Protein AF-A0AAE7B7N8-F1 (afdb_monomer_lite)

pLDDT: mean 93.64, std 5.8, range [55.12, 97.62]

Foldseek 3Di:
DDVLLVVLVVCQVQQFFKWWDAPNDTDGRWGFPDQDPQRWTQTPVGIGRNVRTHPIDTDPDHD

Radius of gyration: 10.27 Å; chains: 1; bounding box: 24×25×18 Å

Structure (mmCIF, N/CA/C/O backbone):
data_AF-A0AAE7B7N8-F1
#
_entry.id   AF-A0AAE7B7N8-F1
#
loop_
_atom_site.group_PDB
_atom_site.id
_atom_site.type_symbol
_atom_site.label_atom_id
_atom_site.label_alt_id
_atom_site.label_comp_id
_atom_site.label_asym_id
_atom_site.label_entity_id
_atom_site.label_seq_id
_atom_site.pdbx_PDB_ins_code
_atom_site.Cartn_x
_atom_site.Cartn_y
_atom_site.Cartn_z
_atom_site.occupancy
_atom_site.B_iso_or_equiv
_atom_site.auth_seq_id
_atom_site.auth_comp_id
_atom_site.auth_asym_id
_atom_site.auth_atom_id
_atom_site.pdbx_PDB_model_num
ATOM 1 N N . MET A 1 1 ? 15.452 2.280 9.333 1.00 55.12 1 MET A N 1
ATOM 2 C CA . MET A 1 1 ? 14.460 1.664 8.420 1.00 55.12 1 MET A CA 1
ATOM 3 C C . MET A 1 1 ? 13.096 1.768 9.085 1.00 55.12 1 MET A C 1
ATOM 5 O O . MET A 1 1 ? 12.934 1.200 10.157 1.00 55.12 1 MET A O 1
ATOM 9 N N . ASN A 1 2 ? 12.168 2.550 8.527 1.00 82.00 2 ASN A N 1
ATOM 10 C CA . ASN A 1 2 ? 10.843 2.743 9.126 1.00 82.00 2 ASN A CA 1
ATOM 11 C C . ASN A 1 2 ? 10.016 1.448 8.975 1.00 82.00 2 ASN A C 1
ATOM 13 O O . ASN A 1 2 ? 9.982 0.860 7.895 1.00 82.00 2 ASN A O 1
ATOM 17 N N . ILE A 1 3 ? 9.406 0.955 10.053 1.00 85.88 3 ILE A N 1
ATOM 18 C CA . ILE A 1 3 ? 8.690 -0.328 10.048 1.00 85.88 3 ILE A CA 1
ATOM 19 C C . ILE A 1 3 ? 7.429 -0.272 9.173 1.00 85.88 3 ILE A C 1
ATOM 21 O O . ILE A 1 3 ? 7.146 -1.221 8.444 1.00 85.88 3 ILE A O 1
ATOM 25 N N . GLU A 1 4 ? 6.740 0.873 9.153 1.00 87.06 4 GLU A N 1
ATOM 26 C CA . GLU A 1 4 ? 5.563 1.118 8.308 1.00 87.06 4 GLU A CA 1
ATOM 27 C C . GLU A 1 4 ? 5.900 0.990 6.820 1.00 87.06 4 GLU A C 1
ATOM 29 O O . GLU A 1 4 ? 5.122 0.446 6.039 1.00 87.06 4 GLU A O 1
ATOM 34 N N . TYR A 1 5 ? 7.107 1.405 6.436 1.00 90.94 5 TYR A N 1
ATOM 35 C CA . TYR A 1 5 ? 7.589 1.296 5.065 1.00 90.94 5 TYR A CA 1
ATOM 36 C C . TYR A 1 5 ? 7.717 -0.170 4.635 1.00 90.94 5 TYR A C 1
ATOM 38 O O . TYR A 1 5 ? 7.288 -0.541 3.543 1.00 90.94 5 TYR A O 1
ATOM 46 N N . LYS A 1 6 ? 8.229 -1.036 5.525 1.00 91.44 6 LYS A N 1
ATOM 47 C CA . LYS A 1 6 ? 8.293 -2.483 5.264 1.00 91.44 6 LYS A CA 1
ATOM 48 C C . LYS A 1 6 ? 6.905 -3.097 5.137 1.00 91.44 6 LYS A C 1
ATOM 50 O O . LYS A 1 6 ? 6.694 -3.942 4.272 1.00 91.44 6 LYS A O 1
ATOM 55 N N . PHE A 1 7 ? 5.967 -2.685 5.991 1.00 92.50 7 PHE A N 1
ATOM 56 C CA . PHE A 1 7 ? 4.587 -3.157 5.91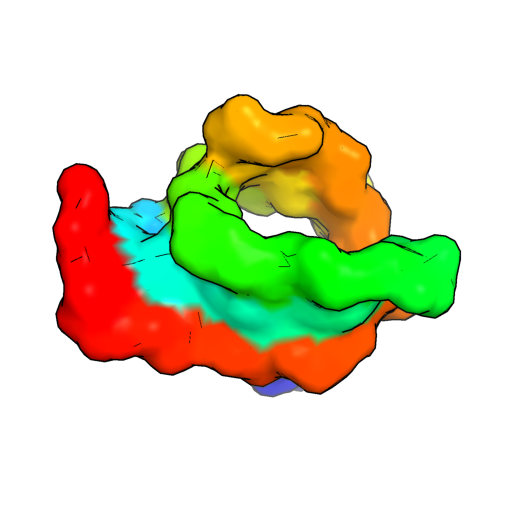2 1.00 92.50 7 PHE A CA 1
ATOM 57 C C . PHE A 1 7 ? 3.939 -2.769 4.587 1.00 92.50 7 PHE A C 1
ATOM 59 O O . PHE A 1 7 ? 3.292 -3.611 3.971 1.00 92.50 7 PHE A O 1
ATOM 66 N N . LEU A 1 8 ? 4.166 -1.544 4.112 1.00 93.94 8 LEU A N 1
ATOM 67 C CA . LEU A 1 8 ? 3.650 -1.097 2.824 1.00 93.94 8 LEU A CA 1
ATOM 68 C C . LEU A 1 8 ? 4.254 -1.883 1.655 1.00 93.94 8 LEU A C 1
ATOM 70 O O . LEU A 1 8 ? 3.516 -2.360 0.797 1.00 93.94 8 LEU A O 1
ATOM 74 N N . GLN A 1 9 ? 5.575 -2.083 1.645 1.00 93.88 9 GLN A N 1
ATOM 75 C CA . GLN A 1 9 ? 6.234 -2.917 0.635 1.00 93.88 9 GLN A CA 1
ATOM 76 C C . GLN A 1 9 ? 5.678 -4.344 0.628 1.00 93.88 9 GLN A C 1
ATOM 78 O O . GLN A 1 9 ? 5.357 -4.881 -0.431 1.00 93.88 9 GLN A O 1
ATOM 83 N N . LYS A 1 10 ? 5.503 -4.946 1.810 1.00 94.94 10 LYS A N 1
ATOM 84 C CA . LYS A 1 10 ? 4.913 -6.280 1.930 1.00 94.94 10 LYS A CA 1
ATOM 85 C C . LYS A 1 10 ? 3.456 -6.309 1.468 1.00 94.94 10 LYS A C 1
ATOM 87 O O . LYS A 1 10 ? 3.064 -7.264 0.812 1.00 94.94 10 LYS A O 1
ATOM 92 N N . ALA A 1 11 ? 2.671 -5.269 1.749 1.00 95.69 11 ALA A N 1
ATOM 93 C CA . ALA A 1 11 ? 1.294 -5.160 1.274 1.00 95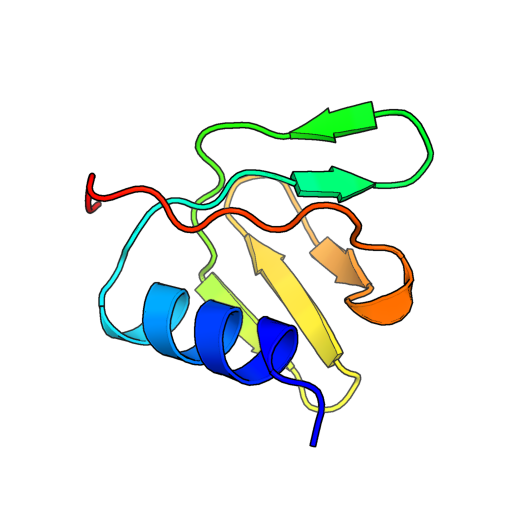.69 11 ALA A CA 1
ATOM 94 C C . ALA A 1 11 ? 1.205 -5.110 -0.258 1.00 95.69 11 ALA A C 1
ATOM 96 O O . ALA A 1 11 ? 0.325 -5.754 -0.816 1.00 95.69 11 ALA A O 1
ATOM 97 N N . ILE A 1 12 ? 2.136 -4.421 -0.930 1.00 95.88 12 ILE A N 1
ATOM 98 C CA . ILE A 1 12 ? 2.228 -4.401 -2.400 1.00 95.88 12 ILE A CA 1
ATOM 99 C C . ILE A 1 12 ? 2.523 -5.807 -2.938 1.00 95.88 12 ILE A C 1
ATOM 101 O O . ILE A 1 12 ? 1.824 -6.287 -3.827 1.00 95.88 12 ILE A O 1
ATOM 105 N N . VAL A 1 13 ? 3.532 -6.485 -2.378 1.00 96.19 13 VAL A N 1
ATOM 106 C CA . VAL A 1 13 ? 3.939 -7.836 -2.811 1.00 96.19 13 VAL A CA 1
ATOM 107 C C . VAL A 1 13 ? 2.820 -8.856 -2.597 1.00 96.19 13 VAL A C 1
ATOM 109 O O . VAL A 1 13 ? 2.498 -9.629 -3.496 1.00 96.19 13 VAL A O 1
ATOM 112 N N . ASP A 1 14 ? 2.199 -8.830 -1.420 1.00 96.38 14 ASP A N 1
ATOM 113 C CA . ASP A 1 14 ? 1.137 -9.759 -1.032 1.00 96.38 14 ASP A CA 1
ATOM 114 C C . ASP A 1 14 ? -0.238 -9.364 -1.622 1.00 96.38 14 ASP A C 1
ATOM 116 O O . ASP A 1 14 ? -1.220 -10.079 -1.407 1.00 96.38 14 ASP A O 1
ATOM 120 N N . LYS A 1 15 ? -0.314 -8.235 -2.349 1.00 96.50 15 LYS A N 1
ATOM 121 C CA . LYS A 1 15 ? -1.536 -7.634 -2.917 1.00 96.50 15 LYS A CA 1
ATOM 122 C C . LYS A 1 15 ? -2.644 -7.401 -1.890 1.00 96.50 15 LYS A C 1
ATOM 124 O O . LYS A 1 15 ? -3.816 -7.657 -2.150 1.00 96.50 15 LYS A O 1
ATOM 129 N N . ASN A 1 16 ? -2.275 -6.933 -0.703 1.00 97.62 16 ASN A N 1
ATOM 130 C CA . ASN A 1 16 ? -3.229 -6.561 0.336 1.00 97.62 16 ASN A CA 1
ATOM 131 C C . ASN A 1 16 ? -3.680 -5.112 0.157 1.00 97.62 16 ASN A C 1
ATOM 133 O O . ASN A 1 16 ? -2.867 -4.225 -0.122 1.00 97.62 16 ASN A O 1
ATOM 137 N N . TYR A 1 17 ? -4.960 -4.848 0.404 1.00 97.56 17 TYR A N 1
ATOM 138 C CA . TYR A 1 17 ? -5.438 -3.476 0.532 1.00 97.56 17 TYR A CA 1
ATOM 139 C C . TYR A 1 17 ? -4.795 -2.769 1.732 1.00 97.56 17 TYR A C 1
ATOM 141 O O . TYR A 1 17 ? -4.430 -3.394 2.730 1.00 97.56 17 TYR A O 1
ATOM 149 N N . VAL A 1 18 ? -4.710 -1.441 1.666 1.00 97.06 18 VAL A N 1
ATOM 150 C CA . VAL A 1 18 ? -4.244 -0.604 2.777 1.00 97.06 18 VAL A CA 1
ATOM 151 C C . VAL A 1 18 ? -5.219 0.527 3.085 1.00 97.06 18 VAL A C 1
ATOM 153 O O . VAL A 1 18 ? -5.963 1.007 2.227 1.00 97.06 18 VAL A O 1
ATOM 156 N N . CYS A 1 19 ? -5.195 0.965 4.337 1.00 96.94 19 CYS A N 1
ATOM 157 C CA . CYS A 1 19 ? -5.887 2.145 4.830 1.00 96.94 19 CYS A CA 1
ATOM 158 C C . CYS A 1 19 ? -4.867 3.090 5.448 1.00 96.94 19 CYS A C 1
ATOM 160 O O . CYS A 1 19 ? -3.941 2.647 6.123 1.00 96.94 19 CYS A O 1
ATOM 162 N N . PHE A 1 20 ? -5.048 4.387 5.249 1.00 96.94 20 PHE A N 1
ATOM 163 C CA . PHE A 1 20 ? -4.209 5.396 5.878 1.00 96.94 20 PHE A CA 1
ATOM 164 C C . PHE A 1 20 ? -4.882 6.764 5.868 1.00 96.94 20 PHE A C 1
ATOM 166 O O . PHE A 1 20 ? -5.871 6.999 5.177 1.00 96.94 20 PHE A O 1
ATOM 173 N N . SER A 1 21 ? -4.320 7.685 6.636 1.00 96.94 21 SER A N 1
ATOM 174 C CA . SER A 1 21 ? -4.644 9.106 6.573 1.00 96.94 21 SER A CA 1
ATOM 175 C C . SER A 1 21 ? -3.554 9.868 5.822 1.00 96.94 21 SER A C 1
ATOM 177 O O . SER A 1 21 ? -2.373 9.555 5.958 1.00 96.94 21 SER A O 1
ATOM 179 N N . TYR A 1 22 ? -3.954 10.849 5.019 1.00 96.38 22 TYR A N 1
ATOM 180 C CA . TYR A 1 22 ? -3.071 11.712 4.239 1.00 96.38 22 TYR A CA 1
ATOM 181 C C . TYR A 1 22 ? -3.691 13.110 4.182 1.00 96.38 22 TYR A C 1
ATOM 183 O O . TYR A 1 22 ? -4.844 13.247 3.775 1.00 96.38 22 TYR A O 1
ATOM 191 N N . GLU A 1 23 ? -2.953 14.125 4.644 1.00 92.94 23 GLU A N 1
ATOM 192 C CA . GLU A 1 23 ? -3.372 15.542 4.645 1.00 92.94 23 GLU A CA 1
ATOM 193 C C . GLU A 1 23 ? -4.819 15.759 5.143 1.00 92.94 23 GLU A C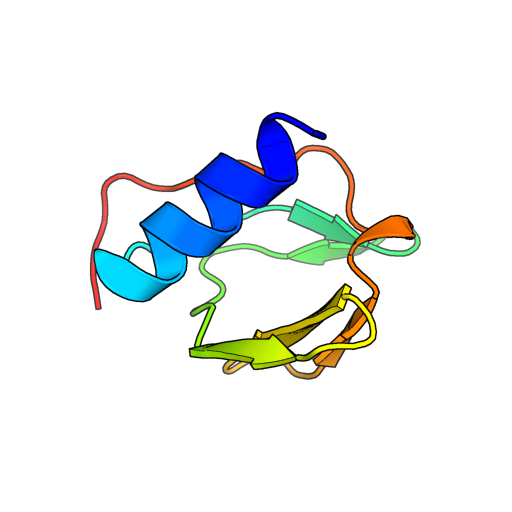 1
ATOM 195 O O . GLU A 1 23 ? -5.664 16.335 4.466 1.00 92.94 23 GLU A O 1
ATOM 200 N N . ASN A 1 24 ? -5.122 15.255 6.346 1.00 92.12 24 ASN A N 1
ATOM 201 C CA . ASN A 1 24 ? -6.442 15.317 7.003 1.00 92.12 24 ASN A CA 1
ATOM 202 C C . ASN A 1 24 ? -7.573 14.520 6.330 1.00 92.12 24 ASN A C 1
ATOM 204 O O . ASN A 1 24 ? -8.698 14.513 6.831 1.00 92.12 24 ASN A O 1
ATOM 208 N N . LYS A 1 25 ? -7.291 13.786 5.251 1.00 96.00 25 LYS A N 1
ATOM 209 C CA . LYS A 1 25 ? -8.250 12.892 4.601 1.00 96.00 25 LYS A CA 1
ATOM 210 C C . LYS A 1 25 ? -7.940 11.435 4.918 1.00 96.00 25 LYS A C 1
ATOM 212 O O . LYS A 1 25 ? -6.787 11.015 4.951 1.00 96.00 25 LYS A O 1
ATOM 217 N N . ASN A 1 26 ? -8.989 10.651 5.146 1.00 96.25 26 ASN A N 1
ATOM 218 C CA . ASN A 1 26 ? -8.875 9.213 5.367 1.00 96.25 26 ASN A CA 1
ATOM 219 C C . ASN A 1 26 ? -9.109 8.463 4.056 1.00 96.25 26 ASN A C 1
ATOM 221 O O . ASN A 1 26 ? -10.111 8.686 3.377 1.00 96.25 26 ASN A O 1
ATOM 225 N N . TYR A 1 27 ? -8.208 7.540 3.748 1.00 97.19 27 TYR A N 1
ATOM 226 C CA . TYR A 1 27 ? -8.268 6.653 2.599 1.00 97.19 27 TYR A CA 1
ATOM 227 C C . TYR A 1 27 ? -8.434 5.216 3.086 1.00 97.19 27 TYR A C 1
ATOM 229 O O . TYR A 1 27 ? -7.724 4.758 3.984 1.00 97.19 27 TYR A O 1
ATOM 237 N N . LYS A 1 28 ? -9.408 4.510 2.511 1.00 95.69 28 LYS A N 1
ATOM 238 C CA . LYS A 1 28 ? -9.740 3.124 2.852 1.00 95.69 28 LYS A CA 1
ATOM 239 C C . LYS A 1 28 ? -9.746 2.266 1.595 1.00 95.69 28 LYS A C 1
ATOM 241 O O . LYS A 1 28 ? -10.077 2.778 0.527 1.00 95.69 28 LYS A O 1
ATOM 246 N N . ASN A 1 29 ? -9.425 0.981 1.748 1.00 95.94 29 ASN A N 1
ATOM 247 C CA . ASN A 1 29 ? -9.393 -0.005 0.661 1.00 95.94 29 ASN A CA 1
ATOM 248 C C . ASN A 1 29 ? -8.578 0.484 -0.548 1.00 95.94 29 ASN A C 1
ATOM 250 O O . ASN A 1 29 ? -8.999 0.356 -1.696 1.00 95.94 29 ASN A O 1
ATOM 254 N N . VAL A 1 30 ? -7.424 1.095 -0.278 1.00 97.00 30 VAL A N 1
ATOM 255 C CA . VAL A 1 30 ? -6.491 1.550 -1.311 1.00 97.00 30 VAL A CA 1
ATOM 256 C C . VAL A 1 30 ? -5.699 0.348 -1.800 1.00 97.00 30 VAL A C 1
ATOM 258 O O . VAL A 1 30 ? -5.216 -0.431 -0.980 1.00 97.00 30 VAL A O 1
ATOM 261 N N . LYS A 1 31 ? -5.554 0.197 -3.116 1.00 97.56 31 LYS A N 1
ATOM 262 C CA . LYS A 1 31 ? -4.698 -0.812 -3.748 1.00 97.56 31 LYS A CA 1
ATOM 263 C C . LYS A 1 31 ? -3.300 -0.227 -3.915 1.00 97.56 31 LYS A C 1
ATOM 265 O O . LYS A 1 31 ? -3.100 0.559 -4.843 1.00 97.56 31 LYS A O 1
ATOM 270 N N . PRO A 1 32 ? -2.328 -0.545 -3.044 1.00 97.06 32 PRO A N 1
ATOM 271 C CA . PRO A 1 32 ? -0.973 -0.068 -3.241 1.00 97.06 32 PRO A CA 1
ATOM 272 C C . PRO A 1 32 ? -0.355 -0.850 -4.410 1.00 97.06 32 PRO A C 1
ATOM 274 O O . PRO A 1 32 ? -0.311 -2.078 -4.391 1.00 97.06 32 PRO A O 1
ATOM 277 N N . LEU A 1 33 ? 0.080 -0.145 -5.453 1.00 96.44 33 LEU A N 1
ATOM 278 C CA . LEU A 1 33 ? 0.584 -0.764 -6.685 1.00 96.44 33 LEU A CA 1
ATOM 279 C C . LEU A 1 33 ? 2.107 -0.786 -6.720 1.00 96.44 33 LEU A C 1
ATOM 281 O O . LEU A 1 33 ? 2.710 -1.786 -7.101 1.00 96.44 33 LEU A O 1
ATOM 285 N N . LYS A 1 34 ? 2.736 0.328 -6.343 1.00 95.38 34 LYS A N 1
ATOM 286 C CA . LYS A 1 34 ? 4.188 0.476 -6.405 1.00 95.38 34 LYS A CA 1
ATOM 287 C C . LYS A 1 34 ? 4.668 1.527 -5.417 1.00 95.38 34 LYS A C 1
ATOM 289 O O . LYS A 1 34 ? 3.960 2.496 -5.149 1.00 95.38 34 LYS A O 1
ATOM 294 N N . LEU A 1 35 ? 5.886 1.333 -4.922 1.00 93.06 35 LEU A N 1
ATOM 295 C CA . LEU A 1 35 ? 6.645 2.368 -4.240 1.00 93.06 35 LEU A CA 1
ATOM 296 C C . LEU A 1 35 ? 7.838 2.779 -5.103 1.00 93.06 35 LEU A C 1
ATOM 298 O O . LEU A 1 35 ? 8.636 1.924 -5.489 1.00 93.06 35 LEU A O 1
ATOM 302 N N . ASP A 1 36 ? 7.945 4.065 -5.414 1.00 90.19 36 ASP A N 1
ATOM 303 C CA . ASP A 1 36 ? 9.050 4.601 -6.209 1.00 90.19 36 ASP A CA 1
ATOM 304 C C . ASP A 1 36 ? 10.244 5.009 -5.331 1.00 90.19 36 ASP A C 1
ATOM 306 O O . ASP A 1 36 ? 10.127 5.129 -4.109 1.00 90.19 36 ASP A O 1
ATOM 310 N N . SER A 1 37 ? 11.401 5.247 -5.960 1.00 86.56 37 SER A N 1
ATOM 311 C CA . SER A 1 37 ? 12.663 5.599 -5.283 1.00 86.56 37 SER A CA 1
ATOM 312 C C . SER A 1 37 ? 12.588 6.892 -4.460 1.00 86.56 37 SER A C 1
ATOM 314 O O . SER A 1 37 ? 13.368 7.072 -3.533 1.00 86.56 37 SER A O 1
ATOM 316 N N . GLU A 1 38 ? 11.629 7.771 -4.764 1.00 89.25 38 GLU A N 1
ATOM 317 C CA . GLU A 1 38 ? 11.323 8.988 -3.995 1.00 89.25 38 GLU A CA 1
ATOM 318 C C . GLU A 1 38 ? 10.347 8.737 -2.825 1.00 89.25 38 GLU A C 1
ATOM 320 O O . GLU A 1 38 ? 9.758 9.672 -2.292 1.00 89.25 38 GLU A O 1
ATOM 325 N N . ASN A 1 39 ? 10.110 7.479 -2.434 1.00 89.94 39 ASN A N 1
ATOM 326 C CA . ASN A 1 39 ? 9.134 7.093 -1.404 1.00 89.94 39 ASN A CA 1
ATOM 327 C C . ASN A 1 39 ? 7.702 7.569 -1.708 1.00 89.94 39 ASN A C 1
ATOM 329 O O . ASN A 1 39 ? 6.925 7.882 -0.805 1.00 89.94 39 ASN A O 1
ATOM 333 N N . ARG A 1 40 ? 7.330 7.602 -2.990 1.00 94.62 40 ARG A N 1
ATOM 334 C CA . ARG A 1 40 ? 5.953 7.858 -3.423 1.00 94.62 40 ARG A CA 1
ATOM 335 C C . ARG A 1 40 ? 5.221 6.536 -3.628 1.00 94.62 40 ARG A C 1
ATOM 337 O O . ARG A 1 40 ? 5.708 5.649 -4.324 1.00 94.62 40 ARG A O 1
ATOM 344 N N . LEU A 1 41 ? 4.062 6.405 -2.993 1.00 95.88 41 LEU A N 1
ATOM 345 C CA . LEU A 1 41 ? 3.127 5.304 -3.161 1.00 95.88 41 LEU A CA 1
ATOM 346 C C . LEU A 1 41 ? 2.198 5.609 -4.334 1.00 95.88 41 LEU A C 1
ATOM 348 O O . LEU A 1 41 ? 1.359 6.502 -4.243 1.00 95.88 41 LEU A O 1
ATOM 352 N N . THR A 1 42 ? 2.294 4.816 -5.393 1.00 96.62 42 THR A N 1
ATOM 353 C CA . THR A 1 42 ? 1.312 4.803 -6.478 1.00 96.62 42 THR A CA 1
ATOM 354 C C . THR A 1 42 ? 0.219 3.784 -6.162 1.00 96.62 42 THR A C 1
ATOM 356 O O . THR A 1 42 ? 0.508 2.652 -5.763 1.00 96.62 42 THR A O 1
ATOM 359 N N . SER A 1 43 ? -1.043 4.175 -6.332 1.00 96.56 43 SER A N 1
ATOM 360 C CA . SER A 1 43 ? -2.218 3.357 -6.018 1.00 96.56 43 SER A CA 1
ATOM 361 C C . SER A 1 43 ? -3.365 3.564 -7.011 1.00 96.56 43 SER A C 1
ATOM 363 O O . SER A 1 43 ? -3.324 4.479 -7.832 1.00 96.56 43 SER A O 1
ATOM 365 N N . ASP A 1 44 ? -4.436 2.775 -6.888 1.00 96.38 44 ASP A N 1
ATOM 366 C CA . ASP A 1 44 ?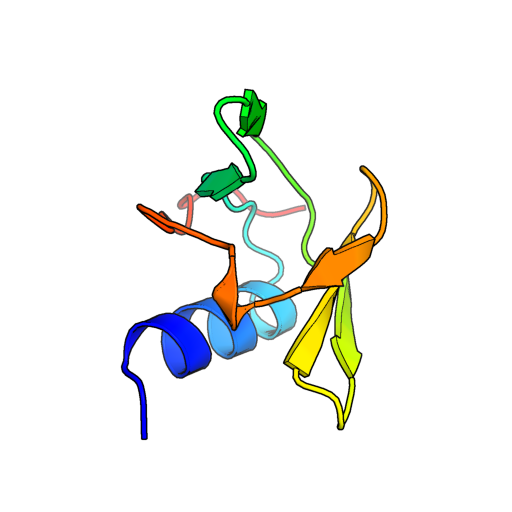 -5.682 2.974 -7.648 1.00 96.38 44 ASP A CA 1
ATOM 367 C C . ASP A 1 44 ? -6.402 4.300 -7.332 1.00 96.38 44 ASP A C 1
ATOM 369 O O . ASP A 1 44 ? -7.266 4.732 -8.092 1.00 96.38 44 ASP A O 1
ATOM 373 N N . LYS A 1 45 ? -6.076 4.940 -6.202 1.00 94.75 45 LYS A N 1
ATOM 374 C CA . LYS A 1 45 ? -6.668 6.213 -5.762 1.00 94.75 45 LYS A CA 1
ATOM 375 C C . LYS A 1 45 ? -5.795 7.432 -6.063 1.00 94.75 45 LYS A C 1
ATOM 377 O O . LYS A 1 45 ? -6.216 8.546 -5.763 1.00 94.75 45 LYS A O 1
ATOM 382 N N . GLY A 1 46 ? -4.608 7.2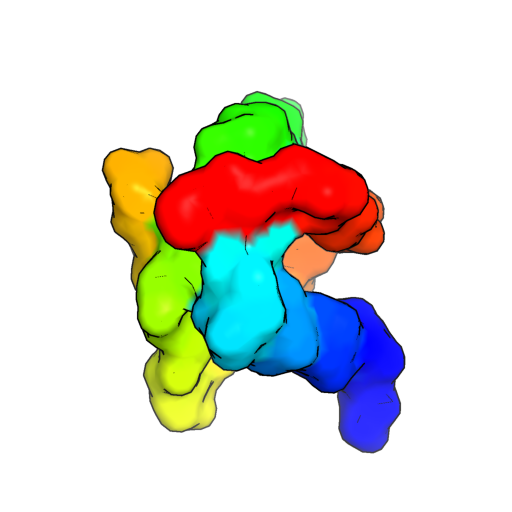33 -6.635 1.00 94.88 46 GLY A N 1
ATOM 383 C CA . GLY A 1 46 ? -3.648 8.294 -6.934 1.00 94.88 46 GLY A CA 1
ATOM 384 C C . GLY A 1 46 ? -2.257 8.026 -6.367 1.00 94.88 46 GLY A C 1
ATOM 385 O O . GLY A 1 46 ? -1.920 6.893 -6.005 1.00 94.88 46 GLY A O 1
ATOM 386 N N . VAL A 1 47 ? -1.453 9.086 -6.304 1.00 96.12 47 VAL A N 1
ATOM 387 C CA . VAL A 1 47 ? -0.065 9.062 -5.828 1.00 96.12 47 VAL A CA 1
ATOM 388 C C . VAL A 1 47 ? 0.031 9.784 -4.487 1.00 96.12 47 VAL A C 1
ATOM 390 O O . VAL A 1 47 ? -0.502 10.880 -4.334 1.00 96.12 47 VAL A O 1
ATOM 393 N N . PHE A 1 48 ? 0.721 9.173 -3.526 1.00 96.00 48 PHE A N 1
ATOM 394 C CA . PHE A 1 48 ? 0.855 9.670 -2.159 1.00 96.00 48 PHE A CA 1
ATOM 395 C C . PHE A 1 48 ? 2.318 9.677 -1.720 1.00 96.00 48 PHE A C 1
ATOM 397 O O . PHE A 1 48 ? 3.024 8.684 -1.861 1.00 96.00 48 PHE A O 1
ATOM 404 N N . GLU A 1 49 ? 2.779 10.774 -1.134 1.00 95.12 49 GLU A N 1
ATOM 405 C CA . GLU A 1 49 ? 4.102 10.839 -0.501 1.00 95.12 49 GLU A CA 1
ATOM 406 C C . GLU A 1 49 ? 4.087 10.070 0.825 1.00 95.12 49 GLU A C 1
ATOM 408 O O . GLU A 1 49 ? 3.309 10.402 1.722 1.00 95.12 49 GLU A O 1
ATOM 413 N N . PHE A 1 50 ? 4.942 9.052 0.970 1.00 92.75 50 PHE A N 1
ATOM 414 C CA . PHE A 1 50 ? 4.948 8.182 2.149 1.00 92.75 50 PHE A CA 1
ATOM 415 C C . PHE A 1 50 ? 5.177 8.951 3.456 1.00 92.75 50 PHE A C 1
ATOM 417 O O . PHE A 1 50 ? 4.578 8.621 4.472 1.00 92.75 50 PHE A O 1
ATOM 424 N N . GLU A 1 51 ? 5.974 10.019 3.435 1.00 92.19 51 GLU A N 1
ATOM 425 C CA . GLU A 1 51 ? 6.252 10.843 4.622 1.00 92.19 51 GLU A CA 1
ATOM 426 C C . GLU A 1 51 ? 5.012 11.560 5.180 1.00 92.19 51 GLU A C 1
ATOM 428 O O . GLU A 1 51 ? 4.955 11.894 6.364 1.00 92.19 51 GLU A O 1
ATOM 433 N N . LYS A 1 52 ? 3.993 11.777 4.342 1.00 94.50 52 LYS A N 1
ATOM 434 C CA . LYS A 1 52 ? 2.718 12.390 4.737 1.00 94.50 52 LYS A CA 1
ATOM 435 C C . LYS A 1 52 ? 1.650 11.358 5.106 1.00 94.50 52 LYS A C 1
ATOM 437 O O . LYS A 1 52 ? 0.604 11.732 5.642 1.00 94.50 52 LYS A O 1
ATOM 442 N N . ILE A 1 53 ? 1.897 10.076 4.831 1.00 94.56 53 ILE A N 1
ATOM 443 C CA . ILE A 1 53 ? 1.017 8.977 5.225 1.00 94.56 53 ILE A CA 1
ATOM 444 C C . ILE A 1 53 ? 1.108 8.802 6.739 1.00 94.56 53 ILE A C 1
ATOM 446 O O . ILE A 1 53 ? 2.186 8.712 7.319 1.00 94.56 53 ILE A O 1
ATOM 450 N N . ARG A 1 54 ? -0.049 8.733 7.396 1.00 94.00 54 ARG A N 1
ATOM 451 C CA . ARG A 1 54 ? -0.157 8.469 8.832 1.00 94.00 54 ARG A CA 1
ATOM 452 C C . ARG A 1 54 ? -1.161 7.365 9.099 1.00 94.00 54 ARG A C 1
ATOM 454 O O . ARG A 1 54 ? -2.159 7.252 8.385 1.00 94.00 54 ARG A O 1
ATOM 461 N N . LYS A 1 55 ? -0.952 6.622 10.189 1.00 94.19 55 LYS A N 1
ATOM 462 C CA . LYS A 1 55 ? -1.845 5.537 10.633 1.00 94.19 55 LYS A CA 1
ATOM 463 C C . LYS A 1 55 ? -2.039 4.480 9.535 1.00 94.19 55 LYS A C 1
ATOM 465 O O . LYS A 1 55 ? -3.175 4.133 9.214 1.00 94.19 55 LYS A O 1
ATOM 470 N N . LEU A 1 56 ? -0.942 4.018 8.928 1.00 95.44 56 LEU A N 1
ATOM 471 C CA . LEU A 1 56 ? -1.000 2.977 7.906 1.00 95.44 56 LEU A CA 1
ATOM 472 C C . LEU A 1 56 ? -1.475 1.657 8.527 1.00 95.44 56 LEU A C 1
ATOM 474 O O . LEU A 1 56 ? -0.905 1.167 9.499 1.00 95.44 56 LEU A O 1
ATOM 478 N N . VAL A 1 57 ? -2.498 1.058 7.928 1.00 96.06 57 VAL A N 1
ATOM 479 C CA . VAL A 1 57 ? -3.032 -0.251 8.302 1.00 96.06 57 VAL A CA 1
ATOM 480 C C . VAL A 1 57 ? -3.101 -1.116 7.052 1.00 96.06 57 VAL A C 1
ATOM 482 O O . VAL A 1 57 ? -3.743 -0.745 6.071 1.00 96.06 57 VAL A O 1
ATOM 485 N N . VAL A 1 58 ? -2.458 -2.281 7.094 1.00 96.12 58 VAL A N 1
ATOM 486 C CA . VAL A 1 58 ? -2.584 -3.305 6.050 1.00 96.12 58 VAL A CA 1
ATOM 487 C C . VAL A 1 58 ? -3.809 -4.156 6.359 1.00 96.12 58 VAL A C 1
ATOM 489 O O . VAL A 1 58 ? -3.945 -4.685 7.463 1.00 96.12 58 VAL A O 1
ATOM 492 N N . LEU A 1 59 ? -4.719 -4.267 5.398 1.00 95.75 59 LEU A N 1
ATOM 493 C CA . LEU A 1 59 ? -5.906 -5.101 5.523 1.00 95.75 59 LEU A CA 1
ATOM 494 C C . LEU A 1 59 ? -5.558 -6.559 5.211 1.00 95.75 59 LEU A C 1
ATOM 496 O O . LEU A 1 59 ? -4.622 -6.849 4.476 1.00 95.75 59 LEU A O 1
ATOM 500 N N . LYS A 1 60 ? -6.329 -7.494 5.772 1.00 91.81 60 LYS A N 1
ATOM 501 C CA . LYS A 1 60 ? -6.181 -8.929 5.468 1.00 91.81 60 LYS A CA 1
ATOM 502 C C . LYS A 1 60 ? -6.759 -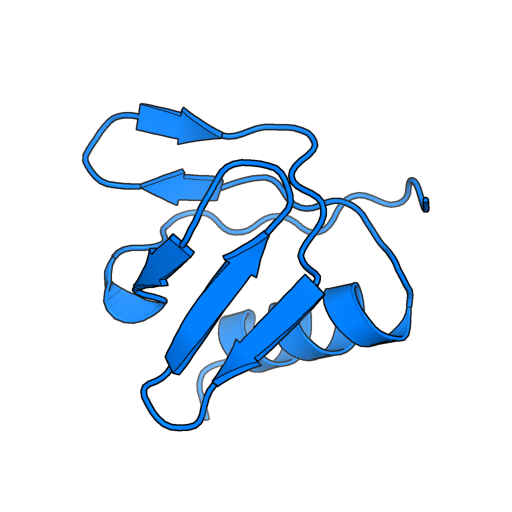9.306 4.098 1.00 91.81 60 LYS A C 1
ATOM 504 O O . LYS A 1 60 ? -6.465 -10.384 3.592 1.00 91.81 60 LYS A O 1
ATOM 509 N N . GLU A 1 61 ? -7.617 -8.449 3.547 1.00 93.56 61 GLU A N 1
ATOM 510 C CA . GLU A 1 61 ? -8.244 -8.645 2.243 1.00 93.56 61 GLU A CA 1
ATOM 511 C C . GLU A 1 61 ? -7.258 -8.328 1.112 1.00 93.56 61 GLU A C 1
ATOM 513 O O . GLU A 1 61 ? -6.528 -7.330 1.165 1.00 93.56 61 GLU A O 1
ATOM 518 N N . ARG A 1 62 ? -7.261 -9.186 0.087 1.00 93.62 62 ARG A N 1
ATOM 519 C CA . ARG A 1 62 ? -6.394 -9.100 -1.094 1.00 93.62 62 ARG A CA 1
ATOM 520 C C . ARG A 1 62 ? -7.169 -8.695 -2.347 1.00 93.62 62 ARG A C 1
ATOM 522 O O . ARG A 1 62 ? -8.394 -8.815 -2.371 1.00 93.62 62 ARG A O 1
ATOM 529 N N . PHE A 1 63 ? -6.452 -8.262 -3.384 1.00 91.19 63 PHE A N 1
ATOM 530 C CA . PHE A 1 63 ? -7.004 -7.904 -4.698 1.00 91.19 63 PHE A CA 1
ATOM 531 C C . PHE A 1 63 ? -6.218 -8.457 -5.888 1.00 91.19 63 PHE A C 1
ATOM 533 O O . PHE A 1 63 ? -5.067 -8.923 -5.713 1.00 91.19 63 PHE A O 1
#

Organism: NCBI:txid1315211

Secondary structure (DSSP, 8-state):
--HHHHHHHHHHHTTEEEEEEETTEEEEEE-EEEE-TTSEEEETTEEEEGGGEEEEEEEEEE-

Sequence (63 aa):
MNIEYKFLQKAIVDKNYVCFSYENKNYKNVKPLKLDSENRLTSDKGVFEFEKIRKLVVLKERF